Protein AF-A0A449AUN5-F1 (afdb_monomer)

Organism: NCBI:txid171285

pLDDT: mean 89.22, std 14.27, range [41.34, 98.69]

Nearest PDB structures (foldseek):
  7my0-assembly1_A  TM=5.246E-01  e=1.344E+00  Synechocystis sp. PCC 6803 substr. Kazusa
  1wl2-assembly1_A  TM=5.744E-01  e=5.410E+00  Thermotoga maritima MSB8
  1v4k-assembly1_A  TM=5.722E-01  e=6.315E+00  Thermotoga maritima
  1vg4-assembly1_B  TM=5.762E-01  e=7.372E+00  Thermotoga maritima
  4gp2-assembly1_B  TM=3.938E-01  e=4.635E+00  Pyrobaculum calidifontis JCM 11548

Structure (mmCIF, N/CA/C/O backbone):
data_AF-A0A449AUN5-F1
#
_entry.id   AF-A0A449AUN5-F1
#
loop_
_atom_site.group_PDB
_atom_site.id
_atom_site.type_symbol
_atom_site.label_atom_id
_atom_site.label_alt_id
_atom_site.label_comp_id
_atom_site.label_asym_id
_atom_site.label_entity_id
_atom_site.label_seq_id
_atom_site.pdbx_PDB_ins_code
_atom_site.Cartn_x
_atom_site.Cartn_y
_atom_site.Cartn_z
_atom_site.occupancy
_atom_site.B_iso_or_equiv
_atom_site.auth_seq_id
_atom_site.auth_comp_id
_atom_site.auth_asym_id
_atom_site.auth_atom_id
_atom_site.pdbx_PDB_model_num
ATOM 1 N N . MET A 1 1 ? 25.283 20.183 -33.708 1.00 47.62 1 MET A N 1
ATOM 2 C CA . MET A 1 1 ? 24.799 20.853 -32.475 1.00 47.62 1 MET A CA 1
ATOM 3 C C . MET A 1 1 ? 23.374 20.447 -32.032 1.00 47.62 1 MET A C 1
ATOM 5 O O . MET A 1 1 ? 22.803 21.103 -31.178 1.00 47.62 1 MET A O 1
ATOM 9 N N . ILE A 1 2 ? 22.801 19.334 -32.527 1.00 49.34 2 ILE A N 1
ATOM 10 C CA . ILE A 1 2 ? 21.387 18.947 -32.275 1.00 49.34 2 ILE A CA 1
ATOM 11 C C . ILE A 1 2 ? 21.238 17.897 -31.144 1.00 49.34 2 ILE A C 1
ATOM 13 O O . ILE A 1 2 ? 20.154 17.675 -30.610 1.00 49.34 2 ILE A O 1
ATOM 17 N N . ASN A 1 3 ? 22.339 17.268 -30.716 1.00 50.81 3 ASN A N 1
ATOM 18 C CA . ASN A 1 3 ? 22.296 16.127 -29.792 1.00 50.81 3 ASN A CA 1
ATOM 19 C C . ASN A 1 3 ? 22.210 16.507 -28.298 1.00 50.81 3 ASN A C 1
ATOM 21 O O . ASN A 1 3 ? 21.827 15.678 -27.477 1.00 50.81 3 ASN A O 1
ATOM 25 N N . ILE A 1 4 ? 22.545 17.750 -27.934 1.00 46.94 4 ILE A N 1
ATOM 26 C CA . ILE A 1 4 ? 22.542 18.215 -26.535 1.00 46.94 4 ILE A CA 1
ATOM 27 C C . ILE A 1 4 ? 21.122 18.612 -26.097 1.00 46.94 4 ILE A C 1
ATOM 29 O O . ILE A 1 4 ? 20.686 18.212 -25.020 1.00 46.94 4 ILE A O 1
ATOM 33 N N . PHE A 1 5 ? 20.356 19.275 -26.971 1.00 41.44 5 PHE A N 1
ATOM 34 C CA . PHE A 1 5 ? 18.970 19.681 -26.700 1.00 41.44 5 PHE A CA 1
ATOM 35 C C . PHE A 1 5 ? 18.007 18.488 -26.577 1.00 41.44 5 PHE A C 1
ATOM 37 O O . PHE A 1 5 ? 17.251 18.403 -25.615 1.00 41.44 5 PHE A O 1
ATOM 44 N N . LYS A 1 6 ? 18.115 17.473 -27.451 1.00 42.97 6 LYS A N 1
ATOM 45 C CA . LYS A 1 6 ? 17.317 16.235 -27.314 1.00 42.97 6 LYS A CA 1
ATOM 46 C C . LYS A 1 6 ? 17.629 15.455 -26.030 1.00 42.97 6 LYS A C 1
ATOM 48 O O . LYS A 1 6 ? 16.771 14.735 -25.517 1.00 42.97 6 LYS A O 1
ATOM 53 N N . LYS A 1 7 ? 18.861 15.558 -25.518 1.00 41.34 7 LYS A N 1
ATOM 54 C CA . LYS A 1 7 ? 19.296 14.886 -24.285 1.00 41.34 7 LYS A CA 1
ATOM 55 C C . LYS A 1 7 ? 18.833 15.649 -23.037 1.00 41.34 7 LYS A C 1
ATOM 57 O O . LYS A 1 7 ? 18.450 14.997 -22.065 1.00 41.34 7 LYS A O 1
ATOM 62 N N . SER A 1 8 ? 18.800 16.986 -2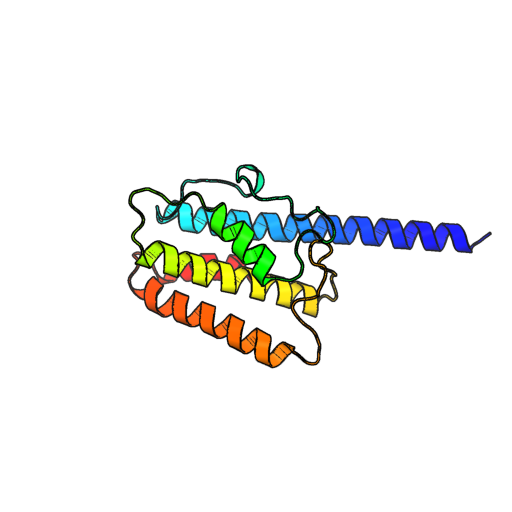3.073 1.00 45.78 8 SER A N 1
ATOM 63 C CA . SER A 1 8 ? 18.272 17.803 -21.971 1.00 45.78 8 SER A CA 1
ATOM 64 C C . SER A 1 8 ? 16.752 17.660 -21.831 1.00 45.78 8 SER A C 1
ATOM 66 O O . SER A 1 8 ? 16.290 17.382 -20.727 1.00 45.78 8 SER A O 1
ATOM 68 N N . GLU A 1 9 ? 15.983 17.687 -22.926 1.00 44.56 9 GLU A N 1
ATOM 69 C CA . GLU A 1 9 ? 14.525 17.463 -22.898 1.00 44.56 9 GLU A CA 1
ATOM 70 C C . GLU A 1 9 ? 14.151 16.064 -22.391 1.00 44.56 9 GLU A C 1
ATOM 72 O O . GLU A 1 9 ? 13.267 15.916 -21.544 1.00 44.56 9 GLU A O 1
ATOM 77 N N . LYS A 1 10 ? 14.854 15.013 -22.845 1.00 47.50 10 LYS A N 1
ATOM 78 C CA . LYS A 1 10 ? 14.631 13.642 -22.349 1.00 47.50 10 LYS A CA 1
ATOM 79 C C . LYS A 1 10 ? 14.917 13.510 -20.854 1.00 47.50 10 LYS A C 1
ATOM 81 O O . LYS A 1 10 ? 14.215 12.763 -20.173 1.00 47.50 10 LYS A O 1
ATOM 86 N N . ASN A 1 11 ? 15.938 14.194 -20.343 1.00 48.22 11 ASN A N 1
ATOM 87 C CA . ASN A 1 11 ? 16.276 14.160 -18.921 1.00 48.22 11 ASN A CA 1
ATOM 88 C C . ASN A 1 11 ? 15.295 14.984 -18.077 1.00 48.22 11 ASN A C 1
ATOM 90 O O . ASN A 1 11 ? 14.894 14.529 -17.005 1.00 48.22 11 ASN A O 1
ATOM 94 N N . HIS A 1 12 ? 14.843 16.134 -18.578 1.00 50.50 12 HIS A N 1
ATOM 95 C CA . HIS A 1 12 ? 13.861 16.978 -17.898 1.00 50.50 12 HIS A CA 1
ATOM 96 C C . HIS A 1 12 ? 12.486 16.294 -17.811 1.00 50.50 12 HIS A C 1
ATOM 98 O O . HIS A 1 12 ? 11.874 16.256 -16.744 1.00 50.50 12 HIS A O 1
ATOM 104 N N . ASN A 1 13 ? 12.042 15.645 -18.892 1.00 58.28 13 ASN A N 1
ATOM 105 C CA . ASN A 1 13 ? 10.789 14.884 -18.902 1.00 58.28 13 ASN A CA 1
ATOM 106 C C . ASN A 1 13 ? 10.836 13.645 -17.994 1.00 58.28 13 ASN A C 1
ATOM 108 O O . ASN A 1 13 ? 9.844 13.322 -17.343 1.00 58.28 13 ASN A O 1
ATOM 112 N N . LYS A 1 14 ? 11.991 12.971 -17.888 1.00 58.19 14 LYS A N 1
ATOM 113 C CA . LYS A 1 14 ? 12.182 11.862 -16.934 1.00 58.19 14 LYS A CA 1
ATOM 114 C C . LYS A 1 14 ? 12.135 12.329 -15.476 1.00 58.19 14 LYS A C 1
ATOM 116 O O . LYS A 1 14 ? 11.559 11.632 -14.647 1.00 58.19 14 LYS A O 1
ATOM 121 N N . SER A 1 15 ? 12.715 13.494 -15.181 1.00 63.97 15 SER A N 1
ATOM 122 C CA . SER A 1 15 ? 12.677 14.138 -13.859 1.00 63.97 15 SER A CA 1
ATOM 123 C C . SER A 1 15 ? 11.243 14.480 -13.432 1.00 63.97 15 SER A C 1
ATOM 125 O O . SER A 1 15 ? 10.809 14.103 -12.344 1.00 63.97 15 SER A O 1
ATOM 127 N N . LEU A 1 16 ? 10.469 15.098 -14.330 1.00 70.62 16 LEU A N 1
ATOM 128 C CA . LEU A 1 16 ? 9.065 15.438 -14.090 1.00 70.62 16 LEU A CA 1
ATOM 129 C C . LEU A 1 16 ? 8.194 14.198 -13.884 1.00 70.62 16 LEU A C 1
ATOM 131 O O . LEU A 1 16 ? 7.480 14.118 -12.889 1.00 70.62 16 LEU A O 1
ATOM 135 N N . LEU A 1 17 ? 8.265 13.212 -14.786 1.00 69.69 17 LEU A N 1
ATOM 136 C CA . LEU A 1 17 ? 7.464 11.985 -14.687 1.00 69.69 17 LEU A CA 1
ATOM 137 C C . LEU A 1 17 ? 7.724 11.235 -13.371 1.00 69.69 17 LEU A C 1
ATOM 139 O O . LEU A 1 17 ? 6.801 10.688 -12.767 1.00 69.69 17 LEU A O 1
ATOM 143 N N . PHE A 1 18 ? 8.976 11.245 -12.913 1.00 71.81 18 PHE A N 1
ATOM 144 C CA . PHE A 1 18 ? 9.349 10.722 -11.608 1.00 71.81 18 PHE A CA 1
ATOM 145 C C . PHE A 1 18 ? 8.666 11.491 -10.469 1.00 71.81 18 PHE A C 1
ATOM 147 O O . PHE A 1 18 ? 8.024 10.866 -9.625 1.00 71.81 18 PHE A O 1
ATOM 154 N N . LEU A 1 19 ? 8.764 12.824 -10.462 1.00 76.38 19 LEU A N 1
ATOM 155 C CA . LEU A 1 19 ? 8.167 13.659 -9.420 1.00 76.38 19 LEU A CA 1
ATOM 156 C C . LEU A 1 19 ? 6.652 13.419 -9.327 1.00 76.38 19 LEU A C 1
ATOM 158 O O . LEU A 1 19 ? 6.117 13.207 -8.240 1.00 76.38 19 LEU A O 1
ATOM 162 N N . TRP A 1 20 ? 5.982 13.351 -10.481 1.00 81.38 20 TRP A N 1
ATOM 163 C CA . TRP A 1 20 ? 4.556 13.043 -10.584 1.00 81.38 20 TRP A CA 1
ATOM 164 C C . TRP A 1 20 ? 4.204 11.667 -10.019 1.00 81.38 20 TRP A C 1
ATOM 166 O O . TRP A 1 20 ? 3.214 11.541 -9.298 1.00 81.38 20 TRP A O 1
ATOM 176 N N . ASN A 1 21 ? 5.001 10.633 -10.309 1.00 83.44 21 ASN A N 1
ATOM 177 C CA . ASN A 1 21 ? 4.754 9.295 -9.773 1.00 83.44 21 ASN A CA 1
ATOM 178 C C . ASN A 1 21 ? 4.956 9.246 -8.252 1.00 83.44 21 ASN A C 1
ATOM 180 O O . ASN A 1 21 ? 4.151 8.638 -7.552 1.00 83.44 21 ASN A O 1
ATOM 184 N N . THR A 1 22 ? 5.979 9.919 -7.729 1.00 84.62 22 THR A N 1
ATOM 185 C CA . THR A 1 22 ? 6.218 10.008 -6.284 1.00 84.62 22 THR A CA 1
ATOM 186 C C . THR A 1 22 ? 5.065 10.720 -5.580 1.00 84.62 22 THR A C 1
ATOM 188 O O . THR A 1 22 ? 4.511 10.179 -4.627 1.00 84.62 22 THR A O 1
ATOM 191 N N . ILE A 1 23 ? 4.620 11.868 -6.098 1.00 87.75 23 ILE A N 1
ATOM 192 C CA . ILE A 1 23 ? 3.453 12.597 -5.572 1.00 87.75 23 ILE A CA 1
ATOM 193 C C . ILE A 1 23 ? 2.191 11.726 -5.635 1.00 87.75 23 ILE A C 1
ATOM 195 O O . ILE A 1 23 ? 1.411 11.682 -4.681 1.00 87.75 23 ILE A O 1
ATOM 199 N N . PHE A 1 24 ? 1.993 10.996 -6.738 1.00 91.38 24 PHE A N 1
ATOM 200 C CA . PHE A 1 24 ? 0.881 10.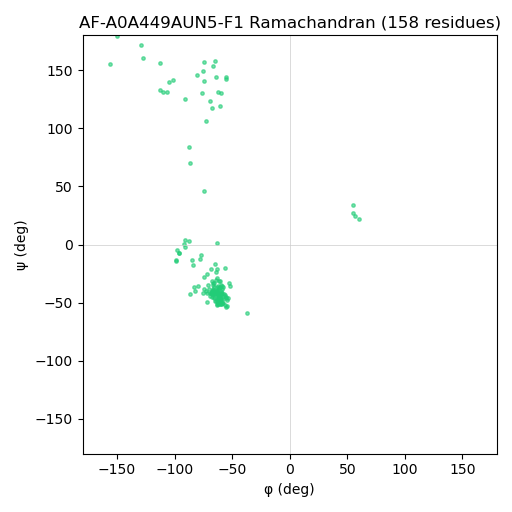059 -6.882 1.00 91.38 24 PHE A CA 1
ATOM 201 C C . PHE A 1 24 ? 0.898 9.001 -5.772 1.00 91.38 24 PHE A C 1
ATOM 203 O O . PHE A 1 24 ? -0.115 8.826 -5.096 1.00 91.38 24 PHE A O 1
ATOM 210 N N . TRP A 1 25 ? 2.039 8.345 -5.541 1.00 93.88 25 TRP A N 1
ATOM 211 C CA . TRP A 1 25 ? 2.200 7.346 -4.483 1.00 93.88 25 TRP A CA 1
ATOM 212 C C . TRP A 1 25 ? 1.943 7.932 -3.093 1.00 93.88 25 TRP A C 1
ATOM 214 O O . TRP A 1 25 ? 1.123 7.391 -2.354 1.00 93.88 25 TRP A O 1
ATOM 224 N N . GLN A 1 26 ? 2.559 9.070 -2.767 1.00 93.50 26 GLN A N 1
ATOM 225 C CA . GLN A 1 26 ? 2.370 9.748 -1.479 1.00 93.50 26 GLN A CA 1
ATOM 226 C C . GLN A 1 26 ? 0.893 10.070 -1.219 1.00 93.50 26 GLN A C 1
ATOM 228 O O . GLN A 1 26 ? 0.381 9.809 -0.132 1.00 93.50 26 GLN A O 1
ATOM 233 N N . LYS A 1 27 ? 0.170 10.571 -2.231 1.00 95.00 27 LYS A N 1
ATOM 234 C CA . LYS A 1 27 ? -1.267 10.854 -2.117 1.00 95.00 27 LYS A CA 1
ATOM 235 C C . LYS A 1 27 ? -2.078 9.591 -1.819 1.00 95.00 27 LYS A C 1
ATOM 237 O O . LYS A 1 27 ? -2.996 9.644 -0.998 1.00 95.00 27 LYS A O 1
ATOM 242 N N . LYS A 1 28 ? -1.770 8.468 -2.480 1.00 96.75 28 LYS A N 1
ATOM 243 C CA . LYS A 1 28 ? -2.460 7.192 -2.229 1.00 96.75 28 LYS A CA 1
ATOM 244 C C . LYS A 1 28 ? -2.171 6.673 -0.820 1.00 96.75 28 LYS A C 1
ATOM 246 O O . LYS A 1 28 ? -3.121 6.347 -0.118 1.00 96.75 28 LYS A O 1
ATOM 251 N N . ILE A 1 29 ? -0.909 6.695 -0.390 1.00 97.19 29 ILE A N 1
ATOM 252 C CA . ILE A 1 29 ? -0.499 6.272 0.958 1.00 97.19 29 ILE A CA 1
ATOM 253 C C . ILE A 1 29 ? -1.205 7.116 2.025 1.00 97.19 29 ILE A C 1
ATOM 255 O O . ILE A 1 29 ? -1.879 6.557 2.881 1.00 97.19 29 ILE A O 1
ATOM 259 N N . ASN A 1 30 ? -1.162 8.448 1.922 1.00 97.50 30 ASN A N 1
ATOM 260 C CA . ASN A 1 30 ? -1.840 9.341 2.872 1.00 97.50 30 ASN A CA 1
ATOM 261 C C . ASN A 1 30 ? -3.353 9.103 2.941 1.00 97.50 30 ASN A C 1
ATOM 263 O O . ASN A 1 30 ? -3.941 9.163 4.015 1.00 97.50 30 ASN A O 1
ATOM 267 N N . SER A 1 31 ? -3.993 8.822 1.802 1.00 97.94 31 SER A N 1
ATOM 268 C CA . SER A 1 31 ? -5.430 8.527 1.785 1.00 97.94 31 SER A CA 1
ATOM 269 C C . SER A 1 31 ? -5.738 7.216 2.513 1.00 97.94 31 SER A C 1
ATOM 271 O O . SER A 1 31 ? -6.717 7.143 3.244 1.00 97.94 31 SER A O 1
ATOM 273 N N . VAL A 1 32 ? -4.895 6.192 2.341 1.00 98.19 32 VAL A N 1
ATOM 274 C CA . VAL A 1 32 ? -5.036 4.911 3.049 1.00 98.19 32 VAL A CA 1
ATOM 275 C C . VAL A 1 32 ? -4.786 5.075 4.548 1.00 98.19 32 VAL A C 1
ATOM 277 O O . VAL A 1 32 ? -5.584 4.582 5.340 1.00 98.19 32 VAL A O 1
ATOM 280 N N . LEU A 1 33 ? -3.732 5.801 4.940 1.00 98.12 33 LEU A N 1
ATOM 281 C CA . LEU A 1 33 ? -3.449 6.111 6.345 1.00 98.12 33 LEU A CA 1
ATOM 282 C C . LEU A 1 33 ? -4.649 6.799 7.004 1.00 98.12 33 LEU A C 1
ATOM 284 O O . LEU A 1 33 ? -5.087 6.374 8.066 1.00 98.12 33 LEU A O 1
ATOM 288 N N . LYS A 1 34 ? -5.259 7.775 6.324 1.00 97.88 34 LYS A N 1
ATOM 289 C CA . LYS A 1 34 ? -6.455 8.458 6.824 1.00 97.88 34 LYS A CA 1
ATOM 290 C C . LYS A 1 34 ? -7.636 7.512 7.062 1.00 97.88 34 LYS A C 1
ATOM 292 O O . LYS A 1 34 ? -8.321 7.641 8.070 1.00 97.88 34 LYS A O 1
ATOM 297 N N . GLU A 1 35 ? -7.887 6.557 6.167 1.00 97.56 35 GLU A N 1
ATOM 298 C CA . GLU A 1 35 ? -8.966 5.581 6.381 1.00 97.56 35 GLU A CA 1
ATOM 299 C C . GLU A 1 35 ? -8.682 4.662 7.580 1.00 97.56 35 GLU A C 1
ATOM 301 O O . GLU A 1 35 ? -9.602 4.360 8.333 1.00 97.56 35 GLU A O 1
ATOM 306 N N . PHE A 1 36 ? -7.426 4.265 7.814 1.00 97.38 36 PHE A N 1
ATOM 307 C CA . PHE A 1 36 ? -7.067 3.479 9.003 1.00 97.38 36 PHE A CA 1
ATOM 308 C C . PHE A 1 36 ? -7.035 4.300 10.297 1.00 97.38 36 PHE A C 1
ATOM 310 O O . PHE A 1 36 ? -7.332 3.754 11.360 1.00 97.38 36 PHE A O 1
ATOM 317 N N . ALA A 1 37 ? -6.751 5.599 10.217 1.00 97.19 37 ALA A N 1
ATOM 318 C CA . ALA A 1 37 ? -6.889 6.519 11.341 1.00 97.19 37 ALA A CA 1
ATOM 319 C C . ALA A 1 37 ? -8.361 6.712 11.738 1.00 97.19 37 ALA A C 1
ATOM 321 O O . ALA A 1 37 ? -8.688 6.661 12.917 1.00 97.19 37 ALA A O 1
ATOM 322 N N . ASN A 1 38 ? -9.275 6.818 10.764 1.00 95.88 38 ASN A N 1
ATOM 323 C CA . ASN A 1 38 ? -10.723 6.864 11.023 1.00 95.88 38 ASN A CA 1
ATOM 324 C C . ASN A 1 38 ? -11.268 5.575 11.671 1.00 95.88 38 ASN A C 1
ATOM 326 O O . ASN A 1 38 ? -12.356 5.589 12.238 1.00 95.88 38 ASN A O 1
ATOM 330 N N . LEU A 1 39 ? -10.547 4.456 11.539 1.00 95.31 39 LEU A N 1
ATOM 331 C CA . LEU A 1 39 ? -10.843 3.186 12.209 1.00 95.31 39 LEU A CA 1
ATOM 332 C C . LEU A 1 39 ? -10.133 3.050 13.565 1.00 95.31 39 LEU A C 1
ATOM 334 O O . LEU A 1 39 ? -10.200 1.979 14.164 1.00 95.31 39 LEU A O 1
ATOM 338 N N . GLU A 1 40 ? -9.425 4.092 14.009 1.00 96.12 40 GLU A N 1
ATOM 339 C CA . GLU A 1 40 ? -8.663 4.146 15.263 1.00 96.12 40 GLU A CA 1
ATOM 340 C C . GLU A 1 40 ? -7.542 3.093 15.370 1.00 96.12 40 GLU A C 1
ATOM 342 O O . GLU A 1 40 ? -7.082 2.765 16.462 1.00 96.12 40 GLU A O 1
ATOM 347 N N . ILE A 1 41 ? -7.063 2.568 14.233 1.00 97.06 41 ILE A N 1
ATOM 348 C CA . ILE A 1 41 ? -5.992 1.553 14.188 1.00 97.06 41 ILE A CA 1
ATOM 349 C C . ILE A 1 41 ? -4.607 2.208 14.280 1.00 97.06 41 ILE A C 1
ATOM 351 O O . ILE A 1 41 ? -3.688 1.672 14.899 1.00 97.06 41 ILE A O 1
ATOM 355 N N . ILE A 1 42 ? -4.454 3.379 13.667 1.00 97.88 42 ILE A N 1
ATOM 356 C CA . ILE A 1 42 ? -3.251 4.212 13.747 1.00 97.88 42 ILE A CA 1
ATOM 357 C C . ILE A 1 42 ? -3.625 5.630 14.164 1.00 97.88 42 ILE A C 1
ATOM 359 O O . ILE A 1 42 ? -4.771 6.051 14.014 1.00 97.88 42 ILE A O 1
ATOM 363 N N . LYS A 1 43 ? -2.647 6.382 14.663 1.00 97.56 43 LYS A N 1
ATOM 364 C CA . LYS A 1 43 ? -2.784 7.824 14.884 1.00 97.56 43 LYS A CA 1
ATOM 365 C C . LYS A 1 43 ? -2.979 8.530 13.538 1.00 97.56 43 LYS A C 1
ATOM 367 O O . LYS A 1 43 ? -2.382 8.119 12.540 1.00 97.56 43 LYS A O 1
ATOM 372 N N . ASP A 1 44 ? -3.795 9.585 13.514 1.00 96.50 44 ASP A N 1
ATOM 373 C CA . ASP A 1 44 ? -3.928 10.423 12.318 1.00 96.50 44 ASP A CA 1
ATOM 374 C C . ASP A 1 44 ? -2.567 11.035 11.983 1.00 96.50 44 ASP A C 1
ATOM 376 O O . ASP A 1 44 ? -1.942 11.704 12.807 1.00 96.50 44 ASP A O 1
ATOM 380 N N . THR A 1 45 ? -2.072 10.706 10.797 1.00 94.19 45 THR A N 1
ATOM 381 C CA . THR A 1 45 ? -0.706 10.990 10.379 1.00 94.19 45 THR A CA 1
ATOM 382 C C . THR A 1 45 ? -0.621 11.030 8.863 1.00 94.19 45 THR A C 1
ATOM 384 O O . THR A 1 45 ? -1.397 10.391 8.139 1.00 94.19 45 THR A O 1
ATOM 387 N N . LYS A 1 46 ? 0.377 11.747 8.365 1.00 92.94 46 LYS A N 1
ATOM 388 C CA . LYS A 1 46 ? 0.778 11.719 6.962 1.00 92.94 46 LYS A CA 1
ATOM 389 C C . LYS A 1 46 ? 2.149 11.085 6.816 1.00 92.94 46 LYS A C 1
ATOM 391 O O . LYS A 1 46 ? 2.994 11.140 7.695 1.00 92.94 46 LYS A O 1
ATOM 396 N N . LEU A 1 47 ? 2.416 10.567 5.626 1.00 91.94 47 LEU A N 1
ATOM 397 C CA . LEU A 1 47 ? 3.684 9.945 5.261 1.00 91.94 47 LEU A CA 1
ATOM 398 C C . LEU A 1 47 ? 4.914 10.815 5.562 1.00 91.94 47 LEU A C 1
ATOM 400 O O . LEU A 1 47 ? 5.956 10.280 5.905 1.00 91.94 47 LEU A O 1
ATOM 404 N N . ASN A 1 48 ? 4.812 12.138 5.409 1.00 89.19 48 ASN A N 1
ATOM 405 C CA . ASN A 1 48 ? 5.913 13.069 5.677 1.00 89.19 48 ASN A CA 1
ATOM 406 C C . ASN A 1 48 ? 6.143 13.345 7.172 1.00 89.19 48 ASN A C 1
ATOM 408 O O . ASN A 1 48 ? 7.108 14.026 7.502 1.00 89.19 48 ASN A O 1
ATOM 412 N N . GLU A 1 49 ? 5.241 12.884 8.033 1.00 89.62 49 GLU A N 1
ATOM 413 C CA . GLU A 1 49 ? 5.329 12.977 9.493 1.00 89.62 49 GLU A CA 1
ATOM 414 C C . GLU A 1 49 ? 5.841 11.662 10.104 1.00 89.62 49 GLU A C 1
ATOM 416 O O . GLU A 1 49 ? 6.238 11.641 11.265 1.00 89.62 49 GLU A O 1
ATOM 421 N N . LEU A 1 50 ? 5.852 10.573 9.326 1.00 89.50 50 LEU A N 1
ATOM 422 C CA . LEU A 1 50 ? 6.454 9.305 9.723 1.00 89.50 50 LEU A CA 1
ATOM 423 C C . LEU A 1 50 ? 7.977 9.396 9.637 1.00 89.50 50 LEU A C 1
ATOM 425 O O . LEU A 1 50 ? 8.513 10.038 8.731 1.00 89.50 50 LEU A O 1
ATOM 429 N N . ASP A 1 51 ? 8.670 8.645 10.494 1.00 85.38 51 ASP A N 1
ATOM 430 C CA . ASP A 1 51 ? 10.110 8.380 10.362 1.00 85.38 51 ASP A CA 1
ATOM 431 C C . ASP A 1 51 ? 10.390 7.375 9.228 1.00 85.38 51 ASP A C 1
ATOM 433 O O . ASP A 1 51 ? 11.083 6.376 9.380 1.00 85.38 51 ASP A O 1
ATOM 437 N N . PHE A 1 52 ? 9.748 7.593 8.083 1.00 84.25 52 PHE A N 1
ATOM 438 C CA . PHE A 1 52 ? 9.871 6.788 6.884 1.00 84.25 52 PHE A CA 1
ATOM 439 C C . PHE A 1 52 ? 10.678 7.574 5.861 1.00 84.25 52 PHE A C 1
ATOM 441 O O . PHE A 1 52 ? 10.396 8.745 5.580 1.00 84.25 52 PHE A O 1
ATOM 448 N N . SER A 1 53 ? 11.685 6.940 5.262 1.00 79.00 53 SER A N 1
ATOM 449 C CA . SER A 1 53 ? 12.484 7.654 4.270 1.00 79.00 53 SER A CA 1
ATOM 450 C C . SER A 1 53 ? 11.679 7.999 3.034 1.00 79.00 53 SER A C 1
ATOM 452 O O . SER A 1 53 ? 10.687 7.367 2.666 1.00 79.00 53 SER A O 1
ATOM 454 N N . LYS A 1 54 ? 12.116 9.056 2.365 1.00 78.56 54 LYS A N 1
ATOM 455 C CA . LYS A 1 54 ? 11.324 9.637 1.302 1.00 78.56 54 LYS A CA 1
ATOM 456 C C . LYS A 1 54 ? 11.386 8.732 0.077 1.00 78.56 54 LYS A C 1
ATOM 458 O O . LYS A 1 54 ? 12.437 8.262 -0.340 1.00 78.56 54 LYS A O 1
ATOM 463 N N . LEU A 1 55 ? 10.249 8.589 -0.598 1.00 80.44 55 LEU A N 1
ATOM 464 C CA . LEU A 1 55 ? 10.140 7.878 -1.879 1.00 80.44 55 LEU A CA 1
ATOM 465 C C . LEU A 1 55 ? 10.949 8.528 -3.026 1.00 80.44 55 LEU A C 1
ATOM 467 O O . LEU A 1 55 ? 10.879 8.069 -4.163 1.00 80.44 55 LEU A O 1
ATOM 471 N N . ASN A 1 56 ? 11.681 9.616 -2.770 1.00 76.12 56 ASN A N 1
ATOM 472 C CA . ASN A 1 56 ? 12.606 10.218 -3.724 1.00 76.12 56 ASN A CA 1
ATOM 473 C C . ASN A 1 56 ? 14.073 9.814 -3.516 1.00 76.12 56 ASN A C 1
ATOM 475 O O . ASN A 1 56 ? 14.898 10.154 -4.368 1.00 76.12 56 ASN A O 1
ATOM 479 N N . ASP A 1 57 ? 14.382 9.053 -2.464 1.00 76.50 57 ASP A N 1
ATOM 480 C CA . ASP A 1 57 ? 15.713 8.504 -2.233 1.00 76.50 57 ASP A CA 1
ATOM 481 C C . ASP A 1 57 ? 15.976 7.378 -3.236 1.00 76.50 57 ASP A C 1
ATOM 483 O O . ASP A 1 57 ? 15.394 6.291 -3.182 1.00 76.50 57 ASP A O 1
ATOM 487 N N . LYS A 1 58 ? 16.830 7.668 -4.222 1.00 77.69 58 LYS A N 1
ATOM 488 C CA . LYS A 1 58 ? 17.143 6.735 -5.309 1.00 77.69 58 LYS A CA 1
ATOM 489 C C . LYS A 1 58 ? 17.737 5.448 -4.757 1.00 77.69 58 LYS A C 1
ATOM 491 O O . LYS A 1 58 ? 18.727 5.489 -4.035 1.00 77.69 58 LYS A O 1
ATOM 496 N N . SER A 1 59 ? 17.188 4.318 -5.193 1.00 82.75 59 SER A N 1
ATOM 497 C CA . SER A 1 59 ? 17.714 2.985 -4.904 1.00 82.75 59 SER A CA 1
ATOM 498 C C . SER A 1 59 ? 17.887 2.690 -3.408 1.00 82.75 59 SER A C 1
ATOM 500 O O . SER A 1 59 ? 18.751 1.884 -3.057 1.00 82.75 59 SER A O 1
ATOM 502 N N . LYS A 1 60 ? 17.097 3.333 -2.532 1.00 89.12 60 LYS A N 1
ATOM 503 C CA . LYS A 1 60 ? 17.167 3.102 -1.083 1.00 89.12 60 LYS A CA 1
ATOM 504 C C . LYS A 1 60 ? 16.881 1.637 -0.751 1.00 89.12 60 LYS A C 1
ATOM 506 O O . LYS A 1 60 ? 17.622 1.025 0.011 1.00 89.12 60 LYS A O 1
ATOM 511 N N . TRP A 1 61 ? 15.823 1.083 -1.336 1.00 94.44 61 TRP A N 1
ATOM 512 C CA . TRP A 1 61 ? 15.366 -0.275 -1.053 1.00 94.44 61 TRP A CA 1
ATOM 513 C C . TRP A 1 61 ? 15.798 -1.239 -2.163 1.00 94.44 61 TRP A C 1
ATOM 515 O O . TRP A 1 61 ? 15.772 -0.889 -3.349 1.00 94.44 61 TRP A O 1
ATOM 525 N N . GLU A 1 62 ? 16.195 -2.465 -1.806 1.00 94.94 62 GLU A N 1
ATOM 526 C CA . GLU A 1 62 ? 16.606 -3.466 -2.799 1.00 94.94 62 GLU A CA 1
ATOM 527 C C . GLU A 1 62 ? 15.412 -3.904 -3.650 1.00 94.94 62 GLU A C 1
ATOM 529 O O . GLU A 1 62 ? 15.516 -4.033 -4.872 1.00 94.94 62 GLU A O 1
ATOM 534 N N . ASN A 1 63 ? 14.264 -4.099 -3.006 1.00 94.94 63 ASN A N 1
ATOM 535 C CA . ASN A 1 63 ? 13.039 -4.621 -3.598 1.00 94.94 63 ASN A CA 1
ATOM 536 C C . ASN A 1 63 ? 11.796 -4.042 -2.879 1.00 94.94 63 ASN A C 1
ATOM 538 O O . ASN A 1 63 ? 11.916 -3.228 -1.963 1.00 94.94 63 ASN A O 1
ATOM 542 N N . ILE A 1 64 ? 10.590 -4.424 -3.317 1.00 95.56 64 ILE A N 1
ATOM 543 C CA . ILE A 1 64 ? 9.343 -3.910 -2.724 1.00 95.56 64 ILE A CA 1
ATOM 544 C C . ILE A 1 64 ? 9.115 -4.389 -1.288 1.00 95.56 64 ILE A C 1
ATOM 546 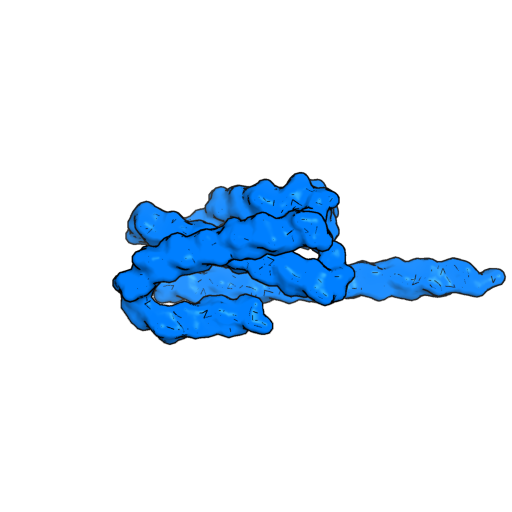O O . ILE A 1 64 ? 8.524 -3.650 -0.510 1.00 95.56 64 ILE A O 1
ATOM 550 N N . ASP A 1 65 ? 9.576 -5.585 -0.928 1.00 95.62 65 ASP A N 1
ATOM 551 C CA . ASP A 1 65 ? 9.386 -6.142 0.411 1.00 95.62 65 ASP A CA 1
ATOM 552 C C . ASP A 1 65 ? 10.240 -5.399 1.445 1.00 95.62 65 ASP A C 1
ATOM 554 O O . ASP A 1 65 ? 9.763 -5.146 2.551 1.00 95.62 65 ASP A O 1
ATOM 558 N N . ASP A 1 66 ? 11.442 -4.952 1.069 1.00 95.50 66 ASP A N 1
ATOM 559 C CA . ASP A 1 66 ? 12.269 -4.066 1.899 1.00 95.50 66 ASP A CA 1
ATOM 560 C C . ASP A 1 66 ? 11.557 -2.735 2.169 1.00 95.50 66 ASP A C 1
ATOM 562 O O . ASP A 1 66 ? 11.511 -2.267 3.305 1.00 95.50 66 ASP A O 1
ATOM 566 N N . LEU A 1 67 ? 10.972 -2.134 1.125 1.00 96.06 67 LEU A N 1
ATOM 567 C CA . LEU A 1 67 ? 10.206 -0.895 1.250 1.00 96.06 67 LEU A CA 1
ATOM 568 C C . LEU A 1 67 ? 8.991 -1.081 2.153 1.00 96.06 67 LEU A C 1
ATOM 570 O O . LEU A 1 67 ? 8.719 -0.240 3.005 1.00 96.06 67 LEU A O 1
ATOM 574 N N . ILE A 1 68 ? 8.250 -2.172 1.955 1.00 96.75 68 ILE A N 1
ATOM 575 C CA . ILE A 1 68 ? 7.075 -2.492 2.763 1.00 96.75 68 ILE A CA 1
ATOM 576 C C . ILE A 1 68 ? 7.480 -2.692 4.225 1.00 96.75 68 ILE A C 1
ATOM 578 O O . ILE A 1 68 ? 6.789 -2.196 5.110 1.00 96.75 68 ILE A O 1
ATOM 582 N N . SER A 1 69 ? 8.579 -3.403 4.479 1.00 95.75 69 SER A N 1
ATOM 583 C CA . SER A 1 69 ? 9.054 -3.689 5.836 1.00 95.75 69 SER A CA 1
ATOM 584 C C . SER A 1 69 ? 9.442 -2.407 6.567 1.00 95.75 69 SER A C 1
ATOM 586 O O . SER A 1 69 ? 8.944 -2.170 7.663 1.00 95.75 69 SER A O 1
ATOM 588 N N . ASP A 1 70 ? 10.232 -1.550 5.918 1.00 94.88 70 ASP A N 1
ATOM 589 C CA . ASP A 1 70 ? 10.607 -0.224 6.425 1.00 94.88 70 ASP A CA 1
ATOM 590 C C . ASP A 1 70 ? 9.371 0.654 6.681 1.00 94.88 70 ASP A C 1
ATOM 592 O O . ASP A 1 70 ? 9.239 1.290 7.719 1.00 94.88 70 ASP A O 1
ATOM 596 N N . PHE A 1 71 ? 8.388 0.634 5.779 1.00 96.69 71 PHE A N 1
ATOM 597 C CA . PHE A 1 71 ? 7.151 1.387 5.982 1.00 96.69 71 PHE A CA 1
ATOM 598 C C . PHE A 1 71 ? 6.333 0.874 7.176 1.00 96.69 71 PHE A C 1
ATOM 600 O O . PHE A 1 71 ? 5.812 1.673 7.952 1.00 96.69 71 PHE A O 1
ATOM 607 N N . ILE A 1 72 ? 6.212 -0.449 7.334 1.00 96.31 72 ILE A N 1
ATOM 608 C CA . ILE A 1 72 ? 5.454 -1.068 8.430 1.00 96.31 72 ILE A CA 1
ATOM 609 C C . ILE A 1 72 ? 6.065 -0.719 9.789 1.00 96.31 72 ILE A C 1
ATOM 611 O O . ILE A 1 72 ? 5.312 -0.467 10.729 1.00 96.31 72 ILE A O 1
ATOM 615 N N . THR A 1 73 ? 7.396 -0.673 9.904 1.00 95.69 73 THR A N 1
ATOM 616 C CA . THR A 1 73 ? 8.069 -0.325 11.168 1.00 95.69 73 THR A CA 1
ATOM 617 C C . THR A 1 73 ? 7.791 1.103 11.622 1.00 95.69 73 THR A C 1
ATOM 619 O O . THR A 1 73 ? 7.844 1.382 12.815 1.00 95.69 73 THR A O 1
ATOM 622 N N . CYS A 1 74 ? 7.437 1.990 10.692 1.00 95.94 74 CYS A N 1
ATOM 623 C CA . CYS A 1 74 ? 7.140 3.391 10.973 1.00 95.94 74 CYS A CA 1
ATOM 624 C C . CYS A 1 74 ? 5.647 3.650 11.241 1.00 95.94 74 CYS A C 1
ATOM 626 O O . CYS A 1 74 ? 5.265 4.800 11.446 1.00 95.94 74 CYS A O 1
ATOM 628 N N . LEU A 1 75 ? 4.779 2.628 11.204 1.00 96.69 75 LEU A N 1
ATOM 629 C CA . LEU A 1 75 ? 3.338 2.813 11.397 1.00 96.69 75 LEU A CA 1
ATOM 630 C C . LEU A 1 75 ? 3.012 3.196 12.853 1.00 96.69 75 LEU A C 1
ATOM 632 O O . LEU A 1 75 ? 3.310 2.425 13.769 1.00 96.69 75 LEU A O 1
ATOM 636 N N . PRO A 1 76 ? 2.331 4.332 13.096 1.00 96.69 76 PRO A N 1
ATOM 637 C CA . PRO A 1 76 ? 2.040 4.798 14.444 1.00 96.69 76 PRO A CA 1
ATOM 638 C C . PRO A 1 76 ? 0.748 4.159 14.956 1.00 96.69 76 PRO A C 1
ATOM 640 O O . PRO A 1 76 ? -0.284 4.823 15.074 1.00 96.69 76 PRO A O 1
ATOM 643 N N . PHE A 1 77 ? 0.790 2.854 15.228 1.00 97.94 77 PHE A N 1
ATOM 644 C CA . PHE A 1 77 ? -0.343 2.140 15.815 1.00 97.94 77 PHE A CA 1
ATOM 645 C C . PHE A 1 77 ? -0.795 2.790 17.127 1.00 97.94 77 PHE A C 1
ATOM 647 O O . PHE A 1 77 ? 0.018 3.284 17.911 1.00 97.94 77 PHE A O 1
ATOM 654 N N . THR A 1 78 ? -2.105 2.803 17.350 1.00 97.31 78 THR A N 1
ATOM 655 C CA . THR A 1 78 ? -2.681 3.217 18.632 1.00 97.31 78 THR A CA 1
ATOM 656 C C . THR A 1 78 ? -2.474 2.122 19.679 1.00 97.31 78 THR A C 1
ATOM 658 O O . THR A 1 78 ? -2.322 0.941 19.349 1.00 97.31 78 THR A O 1
ATOM 661 N N . ASP A 1 79 ? -2.502 2.499 20.957 1.00 95.12 79 ASP A N 1
ATOM 662 C CA . ASP A 1 79 ? -2.387 1.538 22.063 1.00 95.12 79 ASP A CA 1
ATOM 663 C C . ASP A 1 79 ? -3.624 0.627 22.167 1.00 95.12 79 ASP A C 1
ATOM 665 O O . ASP A 1 79 ? -3.553 -0.476 22.704 1.00 95.12 79 ASP A O 1
ATOM 669 N N . THR A 1 80 ? -4.753 1.065 21.602 1.00 93.81 80 THR A N 1
ATOM 670 C CA . THR A 1 80 ? -6.018 0.323 21.541 1.00 93.81 80 THR A CA 1
ATOM 671 C C . THR A 1 80 ? -6.101 -0.640 20.353 1.00 93.81 80 THR A C 1
ATOM 673 O O . THR A 1 80 ? -6.981 -1.503 20.333 1.00 93.81 80 THR A O 1
ATOM 676 N N . ALA A 1 81 ? -5.199 -0.541 19.368 1.00 95.94 81 ALA A N 1
ATOM 677 C CA . ALA A 1 81 ? -5.207 -1.415 18.201 1.00 95.94 81 ALA A CA 1
ATOM 678 C C . ALA A 1 81 ? -4.855 -2.859 18.586 1.00 95.94 81 ALA A C 1
ATOM 680 O O . ALA A 1 81 ? -3.735 -3.167 19.013 1.00 95.94 81 ALA A O 1
ATOM 681 N N . SER A 1 82 ? -5.803 -3.769 18.363 1.00 96.56 82 SER A N 1
ATOM 682 C CA . SER A 1 82 ? -5.592 -5.198 18.587 1.00 96.56 82 SER A CA 1
ATOM 683 C C . SER A 1 82 ? -4.526 -5.767 17.642 1.00 96.56 82 SER A C 1
ATOM 685 O O . SER A 1 82 ? -4.277 -5.241 16.555 1.00 96.56 82 SER A O 1
ATOM 687 N N . GLN A 1 83 ? -3.919 -6.899 18.009 1.00 96.69 83 GLN A N 1
ATOM 688 C CA . GLN A 1 83 ? -2.971 -7.578 17.118 1.00 96.69 83 GLN A CA 1
ATOM 689 C C . GLN A 1 83 ? -3.623 -7.984 15.786 1.00 96.69 83 GLN A C 1
ATOM 691 O O . GLN A 1 83 ? -2.985 -7.915 14.736 1.00 96.69 83 GLN A O 1
ATOM 696 N N . GLN A 1 84 ? -4.904 -8.360 15.818 1.00 96.44 84 GLN A N 1
ATOM 697 C CA . GLN A 1 84 ? -5.668 -8.681 14.616 1.00 96.44 84 GLN A CA 1
ATOM 698 C C . GLN A 1 84 ? -5.801 -7.461 13.695 1.00 96.44 84 GLN A C 1
ATOM 700 O O . GLN A 1 84 ? -5.622 -7.594 12.486 1.00 96.44 84 GLN A O 1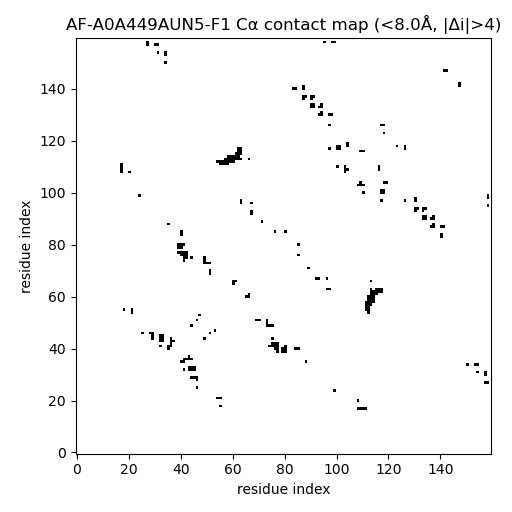
ATOM 705 N N . ASP A 1 85 ? -6.022 -6.270 14.253 1.00 97.25 85 ASP A N 1
ATOM 706 C CA . ASP A 1 85 ? -6.122 -5.025 13.482 1.00 97.25 85 ASP A CA 1
ATOM 707 C C . ASP A 1 85 ? -4.804 -4.621 12.846 1.00 97.25 85 ASP A C 1
ATOM 709 O O . ASP A 1 85 ? -4.770 -4.235 11.675 1.00 97.25 85 ASP A O 1
ATOM 713 N N . LYS A 1 86 ? -3.712 -4.773 13.598 1.00 98.12 86 LYS A N 1
ATOM 714 C CA . LYS A 1 86 ? -2.356 -4.542 13.095 1.00 98.12 86 LYS A CA 1
ATOM 715 C C . LYS A 1 86 ? -2.065 -5.463 11.915 1.00 98.12 86 LYS A C 1
ATOM 717 O O . LYS A 1 86 ? -1.696 -4.986 10.843 1.00 98.12 86 LYS A O 1
ATOM 722 N N . THR A 1 87 ? -2.301 -6.768 12.068 1.00 98.06 87 THR A N 1
ATOM 723 C CA . THR A 1 87 ? -2.089 -7.755 10.997 1.00 98.06 87 THR A CA 1
ATOM 724 C C . THR A 1 87 ? -2.980 -7.482 9.783 1.00 98.06 87 THR A C 1
ATOM 726 O O . THR A 1 87 ? -2.502 -7.501 8.648 1.00 98.06 87 THR A O 1
ATOM 729 N N . MET A 1 88 ? -4.256 -7.168 10.001 1.00 98.19 88 MET A N 1
ATOM 730 C CA . MET A 1 88 ? -5.203 -6.816 8.944 1.00 98.19 88 MET A CA 1
ATOM 731 C C . MET A 1 88 ? -4.736 -5.592 8.147 1.00 98.19 88 MET A C 1
ATOM 733 O O . MET A 1 88 ? -4.674 -5.643 6.916 1.00 98.19 88 MET A O 1
ATOM 737 N N . MET A 1 89 ? -4.374 -4.502 8.828 1.00 98.25 89 MET A N 1
ATOM 738 C CA . MET A 1 89 ? -3.855 -3.301 8.178 1.00 98.25 89 MET A CA 1
ATOM 739 C C . MET A 1 89 ? -2.559 -3.604 7.419 1.00 98.25 89 MET A C 1
ATOM 741 O O . MET A 1 89 ? -2.429 -3.207 6.264 1.00 98.25 89 MET A O 1
ATOM 745 N N . ILE A 1 90 ? -1.625 -4.348 8.019 1.00 98.50 90 ILE A N 1
ATOM 746 C CA . ILE A 1 90 ? -0.370 -4.757 7.372 1.00 98.50 90 ILE A CA 1
ATOM 747 C C . ILE A 1 90 ? -0.638 -5.525 6.071 1.00 98.50 90 ILE A C 1
ATOM 749 O O . ILE A 1 90 ? 0.010 -5.257 5.057 1.00 98.50 90 ILE A O 1
ATOM 753 N N . ASN A 1 91 ? -1.612 -6.437 6.059 1.00 98.69 91 ASN A N 1
ATOM 754 C CA . ASN A 1 91 ? -2.008 -7.157 4.847 1.00 98.69 91 ASN A CA 1
ATOM 755 C C . ASN A 1 91 ? -2.559 -6.206 3.774 1.00 98.69 91 ASN A C 1
ATOM 757 O O . ASN A 1 91 ? -2.173 -6.303 2.606 1.00 98.69 91 ASN A O 1
ATOM 761 N N . PHE A 1 92 ? -3.369 -5.214 4.156 1.00 98.56 92 PHE A N 1
ATOM 762 C CA . PHE A 1 92 ? -3.813 -4.193 3.207 1.00 98.56 92 PHE A CA 1
ATOM 763 C C . PHE A 1 92 ? -2.657 -3.335 2.678 1.00 98.56 92 PHE A C 1
ATOM 765 O O . PHE A 1 92 ? -2.604 -3.048 1.485 1.00 98.56 92 PHE A O 1
ATOM 772 N N . ILE A 1 93 ? -1.713 -2.940 3.534 1.00 98.44 93 ILE A N 1
ATOM 773 C CA . ILE A 1 93 ? -0.532 -2.162 3.144 1.00 98.44 93 ILE A CA 1
ATOM 774 C C . ILE A 1 93 ? 0.330 -2.942 2.145 1.00 98.44 93 ILE A C 1
ATOM 776 O O . ILE A 1 93 ? 0.709 -2.396 1.106 1.00 98.44 93 ILE A O 1
ATOM 780 N N . LYS A 1 94 ? 0.570 -4.236 2.391 1.00 98.56 94 LYS A N 1
ATOM 781 C CA . LYS A 1 94 ? 1.241 -5.130 1.434 1.00 98.56 94 LYS A CA 1
ATOM 782 C C . LYS A 1 94 ? 0.503 -5.148 0.096 1.00 98.56 94 LYS A C 1
ATOM 784 O O . LYS A 1 94 ? 1.100 -4.872 -0.945 1.00 98.56 94 LYS A O 1
ATOM 789 N N . PHE A 1 95 ? -0.807 -5.402 0.116 1.00 98.56 95 PHE A N 1
ATOM 790 C CA . PHE A 1 95 ? -1.643 -5.367 -1.086 1.00 98.56 95 PHE A CA 1
ATOM 791 C C . PHE A 1 95 ? -1.540 -4.026 -1.832 1.00 98.56 95 PHE A C 1
ATOM 793 O O . PHE A 1 95 ? -1.322 -4.018 -3.046 1.00 98.56 95 PHE A O 1
ATOM 800 N N . MET A 1 96 ? -1.650 -2.901 -1.118 1.00 98.25 96 MET A N 1
ATOM 801 C CA . MET A 1 96 ? -1.550 -1.549 -1.663 1.00 98.25 96 MET A CA 1
ATOM 802 C C . MET A 1 96 ? -0.240 -1.362 -2.420 1.00 98.25 96 MET A C 1
ATOM 804 O O . MET A 1 96 ? -0.266 -0.960 -3.583 1.00 98.25 96 MET A O 1
ATOM 808 N N . PHE A 1 97 ? 0.896 -1.657 -1.789 1.00 97.75 97 PHE A N 1
ATOM 809 C CA . PHE A 1 97 ? 2.201 -1.455 -2.407 1.00 97.75 97 PHE A CA 1
ATOM 810 C C . PHE A 1 97 ? 2.371 -2.309 -3.662 1.00 97.75 97 PHE A C 1
ATOM 812 O O . PHE A 1 97 ? 2.705 -1.779 -4.723 1.00 97.75 97 PHE A O 1
ATOM 819 N N . TYR A 1 98 ? 2.006 -3.590 -3.604 1.00 97.75 98 TYR A N 1
ATOM 820 C CA . TYR A 1 98 ? 2.017 -4.453 -4.785 1.00 97.75 98 TYR A CA 1
ATOM 821 C C . TYR A 1 98 ? 1.060 -3.979 -5.890 1.00 97.75 98 TYR A C 1
ATOM 823 O O . TYR A 1 98 ? 1.370 -4.122 -7.077 1.00 97.75 98 TYR A O 1
ATOM 831 N N . GLN A 1 99 ? -0.098 -3.415 -5.541 1.00 97.38 99 GLN A N 1
ATOM 832 C CA . GLN A 1 99 ? -1.062 -2.883 -6.504 1.00 97.38 99 GLN A CA 1
ATOM 833 C C . GLN A 1 99 ? -0.565 -1.588 -7.162 1.00 97.38 99 GLN A C 1
ATOM 835 O O . GLN A 1 99 ? -0.696 -1.429 -8.379 1.00 97.38 99 GLN A O 1
ATOM 840 N N . LEU A 1 100 ? 0.038 -0.677 -6.396 1.00 96.19 100 LEU A N 1
ATOM 841 C CA . LEU A 1 100 ? 0.648 0.541 -6.929 1.00 96.19 100 LEU A CA 1
ATOM 842 C C . LEU A 1 100 ? 1.848 0.209 -7.825 1.00 96.19 100 LEU A C 1
ATOM 844 O O . LEU A 1 100 ? 1.954 0.756 -8.923 1.00 96.19 100 LEU A O 1
ATOM 848 N N . SER A 1 101 ? 2.690 -0.753 -7.431 1.00 95.62 101 SER A N 1
ATOM 849 C CA . SER A 1 101 ? 3.789 -1.247 -8.268 1.00 95.62 101 SER A CA 1
ATOM 850 C C . SER A 1 101 ? 3.295 -1.862 -9.573 1.00 95.62 101 SER A C 1
ATOM 852 O O . SER A 1 101 ? 3.863 -1.581 -10.628 1.00 95.62 101 SER A O 1
ATOM 854 N N . TYR A 1 102 ? 2.208 -2.640 -9.535 1.00 95.69 102 TYR A N 1
ATOM 855 C CA . TYR A 1 102 ? 1.592 -3.182 -10.747 1.00 95.69 102 TYR A CA 1
ATOM 856 C C . TYR A 1 102 ? 1.124 -2.065 -11.687 1.00 95.69 102 TYR A C 1
ATOM 858 O O . TYR A 1 102 ? 1.385 -2.103 -12.889 1.00 95.69 102 TYR A O 1
ATOM 866 N N . LYS A 1 103 ? 0.482 -1.024 -11.146 1.00 93.81 103 LYS A N 1
ATOM 867 C CA . LYS A 1 103 ? 0.066 0.143 -11.933 1.00 93.81 103 LYS A CA 1
ATOM 868 C C . LYS A 1 103 ? 1.255 0.851 -12.578 1.00 93.81 103 LYS A C 1
ATOM 870 O O . LYS A 1 103 ? 1.201 1.139 -13.773 1.00 93.81 103 LYS A O 1
ATOM 875 N N . SER A 1 104 ? 2.333 1.086 -11.834 1.00 92.81 104 SER A N 1
ATOM 876 C CA . SER A 1 104 ? 3.556 1.673 -12.392 1.00 92.81 104 SER A CA 1
ATOM 877 C C . SER A 1 104 ? 4.157 0.791 -13.494 1.00 92.81 104 SER A C 1
ATOM 879 O O . SER A 1 104 ? 4.489 1.313 -14.556 1.00 92.81 104 SER A O 1
ATOM 881 N N . PHE A 1 105 ? 4.177 -0.536 -13.316 1.00 93.25 105 PHE A N 1
ATOM 882 C CA . PHE A 1 105 ? 4.602 -1.490 -14.348 1.00 93.25 105 PHE A CA 1
ATOM 883 C C . PHE A 1 105 ? 3.757 -1.390 -15.627 1.00 93.25 105 PHE A C 1
ATOM 885 O O . PHE A 1 105 ? 4.309 -1.215 -16.712 1.00 93.25 105 PHE A O 1
ATOM 892 N N . THR A 1 106 ? 2.422 -1.410 -15.518 1.00 92.31 106 THR A N 1
ATOM 893 C CA . THR A 1 106 ? 1.529 -1.292 -16.694 1.00 92.31 106 THR A CA 1
ATOM 894 C C . THR A 1 106 ? 1.713 0.027 -17.449 1.00 92.31 106 THR A C 1
ATOM 896 O O . THR A 1 106 ? 1.602 0.060 -18.673 1.00 92.31 106 THR A O 1
ATOM 899 N N . LYS A 1 107 ? 2.062 1.104 -16.735 1.00 90.56 107 LYS A N 1
ATOM 900 C CA . LYS A 1 107 ? 2.358 2.426 -17.305 1.00 90.56 107 LYS A CA 1
ATOM 901 C C . LYS A 1 107 ? 3.821 2.601 -17.729 1.00 90.56 107 LYS A C 1
ATOM 903 O O . LYS A 1 107 ? 4.186 3.689 -18.165 1.00 90.56 107 LYS A O 1
ATOM 908 N N . LYS A 1 108 ? 4.659 1.563 -17.602 1.00 90.06 108 LYS A N 1
ATOM 909 C CA . LYS A 1 108 ? 6.107 1.596 -17.885 1.00 90.06 108 LYS A CA 1
ATOM 910 C C . LYS A 1 108 ? 6.848 2.703 -17.115 1.00 90.06 108 LYS A C 1
ATOM 912 O O . LYS A 1 108 ? 7.807 3.289 -17.616 1.00 90.06 108 LYS A O 1
ATOM 917 N N . VAL A 1 109 ? 6.398 2.999 -15.896 1.00 88.81 109 VAL A N 1
ATOM 918 C CA . VAL A 1 109 ? 7.018 3.983 -15.002 1.00 88.81 109 VAL A CA 1
ATOM 919 C C . VAL A 1 109 ? 8.041 3.281 -14.117 1.00 88.81 109 VAL A C 1
ATOM 921 O O . VAL A 1 109 ? 7.707 2.328 -13.416 1.00 88.81 109 VAL A O 1
ATOM 924 N N . ASN A 1 110 ? 9.281 3.774 -14.128 1.00 86.38 110 ASN A N 1
ATOM 925 C CA . ASN A 1 110 ? 10.338 3.247 -13.273 1.00 86.38 110 ASN A CA 1
ATOM 926 C C . ASN A 1 110 ? 10.167 3.720 -11.819 1.00 86.38 110 ASN A C 1
ATOM 9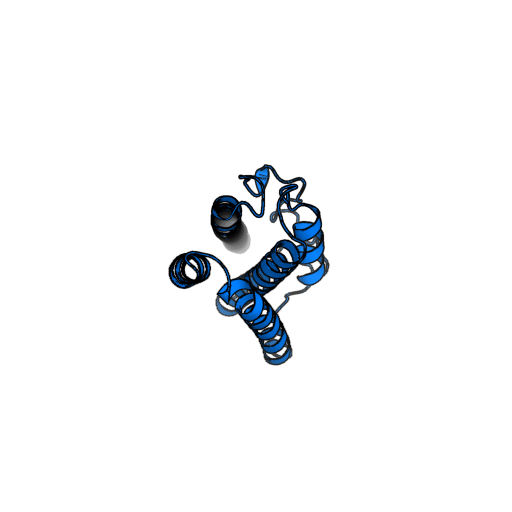28 O O . ASN A 1 110 ? 10.037 4.920 -11.565 1.00 86.38 110 ASN A O 1
ATOM 932 N N . LEU A 1 111 ? 10.219 2.787 -10.869 1.00 89.94 111 LEU A N 1
ATOM 933 C CA . LEU A 1 111 ? 10.193 3.073 -9.435 1.00 89.94 111 LEU A CA 1
ATOM 934 C C . LEU A 1 111 ? 11.621 3.325 -8.949 1.00 89.94 111 LEU A C 1
ATOM 936 O O . LEU A 1 111 ? 12.282 2.415 -8.469 1.00 89.94 111 LEU A O 1
ATOM 940 N N . ILE A 1 112 ? 12.115 4.557 -9.093 1.00 86.94 112 ILE A N 1
ATOM 941 C CA . ILE A 1 112 ? 13.545 4.852 -8.882 1.00 86.94 112 ILE A CA 1
ATOM 942 C C . ILE A 1 112 ? 14.033 4.650 -7.444 1.00 86.94 112 ILE A C 1
ATOM 944 O O . ILE A 1 112 ? 15.236 4.637 -7.211 1.00 86.94 112 ILE A O 1
ATOM 948 N N . PHE A 1 113 ? 13.114 4.567 -6.487 1.00 89.00 113 PHE A N 1
ATOM 949 C CA . PHE A 1 113 ? 13.419 4.298 -5.089 1.00 89.00 113 PHE A CA 1
ATOM 950 C C . PHE A 1 113 ? 13.714 2.812 -4.823 1.00 89.00 113 PHE A C 1
ATOM 952 O O . PHE A 1 113 ? 14.256 2.476 -3.774 1.00 89.00 113 PHE A O 1
ATOM 959 N N . LEU A 1 114 ? 13.411 1.931 -5.785 1.00 93.06 114 LEU A N 1
ATOM 960 C CA . LEU A 1 114 ? 13.751 0.512 -5.754 1.00 93.06 114 LEU A CA 1
ATOM 961 C C . LEU A 1 114 ? 14.918 0.224 -6.698 1.00 93.06 114 LEU A C 1
ATOM 963 O O . LEU A 1 114 ? 14.944 0.710 -7.831 1.00 93.06 114 LEU A O 1
ATOM 967 N N . LYS A 1 115 ? 15.848 -0.633 -6.272 1.00 92.94 115 LYS A N 1
ATOM 968 C CA . LYS A 1 115 ? 16.893 -1.164 -7.163 1.00 92.94 115 LYS A CA 1
ATOM 969 C C . LYS A 1 115 ? 16.332 -2.179 -8.156 1.00 92.94 115 LYS A C 1
ATOM 971 O O . LYS A 1 115 ? 16.715 -2.168 -9.325 1.00 92.94 115 LYS A O 1
ATOM 976 N N . LYS A 1 116 ? 15.416 -3.045 -7.708 1.00 92.81 116 LYS A N 1
ATOM 977 C CA . LYS A 1 116 ? 14.759 -4.064 -8.538 1.00 92.81 116 LYS A CA 1
ATOM 978 C C . LYS A 1 116 ? 13.290 -3.728 -8.756 1.00 92.81 116 LYS A C 1
ATOM 980 O O . LYS A 1 116 ? 12.550 -3.455 -7.812 1.00 92.81 116 LYS A O 1
ATOM 985 N N . SER A 1 117 ? 12.853 -3.796 -10.016 1.00 92.44 117 SER A N 1
ATOM 986 C CA . SER A 1 117 ? 11.430 -3.682 -10.341 1.00 92.44 117 SER A CA 1
ATOM 987 C C . SER A 1 117 ? 10.663 -4.837 -9.688 1.00 92.44 117 SER A C 1
ATOM 989 O O . SER A 1 117 ? 11.058 -5.989 -9.875 1.00 92.44 117 SER A O 1
ATOM 991 N N . PRO A 1 118 ? 9.547 -4.577 -8.986 1.00 93.62 118 PRO A N 1
ATOM 992 C CA . PRO A 1 118 ? 8.765 -5.643 -8.360 1.00 93.62 118 PRO A CA 1
ATOM 993 C C . PRO A 1 118 ? 8.121 -6.560 -9.402 1.00 93.62 118 PRO A C 1
ATOM 995 O O . PRO A 1 118 ? 7.986 -7.759 -9.185 1.00 93.62 118 PRO A O 1
ATOM 998 N N . TYR A 1 119 ? 7.747 -5.988 -10.550 1.00 94.25 119 TYR A N 1
ATOM 999 C CA . TYR A 1 119 ? 7.135 -6.700 -11.665 1.00 94.25 119 TYR A CA 1
ATOM 1000 C C . TYR A 1 119 ? 8.074 -6.736 -12.869 1.00 94.25 119 TYR A C 1
ATOM 1002 O O . TYR A 1 119 ? 8.595 -5.705 -13.308 1.00 94.25 119 TYR A O 1
ATOM 1010 N N . THR A 1 120 ? 8.207 -7.926 -13.434 1.00 92.88 120 THR A N 1
ATOM 1011 C CA . THR A 1 120 ? 8.815 -8.225 -14.727 1.00 92.88 120 THR A CA 1
ATOM 1012 C C . THR A 1 120 ? 7.845 -9.084 -15.542 1.00 92.88 120 THR A C 1
ATOM 1014 O O . THR A 1 120 ? 6.800 -9.516 -15.042 1.00 92.88 120 THR A O 1
ATOM 1017 N N . ILE A 1 121 ? 8.145 -9.323 -16.820 1.00 91.06 121 ILE A N 1
ATOM 1018 C CA . ILE A 1 121 ? 7.286 -10.163 -17.671 1.00 91.06 121 ILE A CA 1
ATOM 1019 C C . ILE A 1 121 ? 7.249 -11.599 -17.128 1.00 91.06 121 ILE A C 1
ATOM 1021 O O . ILE A 1 121 ? 6.192 -12.233 -17.136 1.00 91.06 121 ILE A O 1
ATOM 1025 N N . GLU A 1 122 ? 8.380 -12.059 -16.601 1.00 94.81 122 GLU A N 1
ATOM 1026 C CA . GLU A 1 1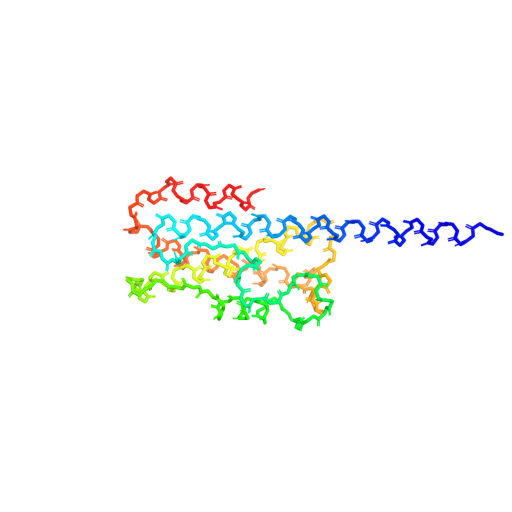22 ? 8.634 -13.414 -16.122 1.00 94.81 122 GLU A CA 1
ATOM 1027 C C . GLU A 1 122 ? 7.951 -13.670 -14.773 1.00 94.81 122 GLU A C 1
ATOM 1029 O O . GLU A 1 122 ? 7.349 -14.722 -14.570 1.00 94.81 122 GLU A O 1
ATOM 1034 N N . ASN A 1 123 ? 7.985 -12.699 -13.851 1.00 94.69 123 ASN A N 1
ATOM 1035 C CA . ASN A 1 123 ? 7.506 -12.907 -12.481 1.00 94.69 123 ASN A CA 1
ATOM 1036 C C . ASN A 1 123 ? 6.055 -12.440 -12.233 1.00 94.69 123 ASN A C 1
ATOM 1038 O O . ASN A 1 123 ? 5.500 -12.718 -11.167 1.00 94.69 123 ASN A O 1
ATOM 1042 N N . LYS A 1 124 ? 5.405 -11.764 -13.197 1.00 94.06 124 LYS A N 1
ATOM 1043 C CA . LYS A 1 124 ? 4.098 -11.099 -12.995 1.00 94.06 124 LYS A CA 1
ATOM 1044 C C . LYS A 1 124 ? 3.012 -12.004 -12.412 1.00 94.06 124 LYS A C 1
ATOM 1046 O O . LYS A 1 124 ? 2.132 -11.519 -11.703 1.00 94.06 124 LYS A O 1
ATOM 1051 N N . ILE A 1 125 ? 3.021 -13.296 -12.748 1.00 94.69 125 ILE A N 1
ATOM 1052 C CA . ILE A 1 125 ? 2.011 -14.257 -12.284 1.00 94.69 125 ILE A CA 1
ATOM 1053 C C . ILE A 1 125 ? 2.230 -14.551 -10.799 1.00 94.69 125 ILE A C 1
ATOM 1055 O O . ILE A 1 125 ? 1.292 -14.421 -10.013 1.00 94.69 125 ILE A O 1
ATOM 1059 N N . ALA A 1 126 ? 3.466 -14.873 -10.413 1.00 95.94 126 ALA A N 1
ATOM 1060 C CA . ALA A 1 126 ? 3.834 -15.137 -9.026 1.00 95.94 126 ALA A CA 1
ATOM 1061 C C . ALA A 1 126 ? 3.572 -13.912 -8.138 1.00 95.94 126 ALA A C 1
ATOM 1063 O O . ALA A 1 126 ? 2.898 -14.022 -7.117 1.00 95.94 126 ALA A O 1
ATOM 1064 N N . VAL A 1 127 ? 3.987 -12.723 -8.583 1.00 95.69 127 VAL A N 1
ATOM 1065 C CA . VAL A 1 127 ? 3.774 -11.479 -7.830 1.00 95.69 127 VAL A CA 1
ATOM 1066 C C . VAL A 1 127 ? 2.281 -11.158 -7.684 1.00 95.69 127 VAL A C 1
ATOM 1068 O O . VAL A 1 127 ? 1.824 -10.778 -6.607 1.00 95.69 127 VAL A O 1
ATOM 1071 N N . ASN A 1 128 ? 1.473 -11.373 -8.732 1.00 95.75 128 ASN A N 1
ATOM 1072 C CA . ASN A 1 128 ? 0.021 -11.204 -8.630 1.00 95.75 128 ASN A CA 1
ATOM 1073 C C . ASN A 1 128 ? -0.632 -12.220 -7.686 1.00 95.75 128 ASN A C 1
ATOM 1075 O O . ASN A 1 128 ? -1.622 -11.873 -7.044 1.00 95.75 128 ASN A O 1
ATOM 1079 N N . LYS A 1 129 ? -0.109 -13.448 -7.594 1.00 97.12 129 LYS A N 1
ATOM 1080 C CA . LYS A 1 129 ? -0.578 -14.438 -6.618 1.00 97.12 129 LYS A CA 1
ATOM 1081 C C . LYS A 1 129 ? -0.333 -13.936 -5.193 1.00 97.12 129 LYS A C 1
ATOM 1083 O O . LYS A 1 129 ? -1.286 -13.884 -4.421 1.00 97.12 129 LYS A O 1
ATOM 1088 N N . SER A 1 130 ? 0.881 -13.478 -4.881 1.00 95.31 130 SER A N 1
ATOM 1089 C CA . SER A 1 130 ? 1.211 -12.907 -3.565 1.00 95.31 130 SER A CA 1
ATOM 1090 C C . SER A 1 130 ? 0.347 -11.690 -3.238 1.00 95.31 130 SER A C 1
ATOM 1092 O O . SER A 1 130 ? -0.272 -11.634 -2.179 1.00 95.31 130 SER A O 1
ATOM 1094 N N . LYS A 1 131 ? 0.200 -10.759 -4.192 1.00 97.25 131 LYS A N 1
ATOM 1095 C CA . LYS A 1 131 ? -0.686 -9.594 -4.054 1.00 97.25 131 LYS A CA 1
ATOM 1096 C C . LYS A 1 131 ? -2.119 -9.992 -3.680 1.00 97.25 131 LYS A C 1
ATOM 1098 O O . LYS A 1 131 ? -2.714 -9.366 -2.808 1.00 97.25 131 LYS A O 1
ATOM 1103 N N . ARG A 1 132 ? -2.688 -10.997 -4.359 1.00 97.94 132 ARG A N 1
ATOM 1104 C CA . ARG A 1 132 ? -4.050 -11.480 -4.075 1.00 97.94 132 ARG A CA 1
ATOM 1105 C C . ARG A 1 132 ? -4.146 -12.141 -2.707 1.00 97.94 132 ARG A C 1
ATOM 1107 O O . ARG A 1 132 ? -5.142 -11.913 -2.038 1.00 97.94 132 ARG A O 1
ATOM 1114 N N . SER A 1 133 ? -3.130 -12.900 -2.292 1.00 98.31 133 SER A N 1
ATOM 1115 C CA . SER A 1 133 ? -3.091 -13.499 -0.952 1.00 98.31 133 SER A CA 1
ATOM 1116 C C . SER A 1 133 ? -3.263 -12.427 0.119 1.00 98.31 133 SER A C 1
ATOM 1118 O O . SER A 1 133 ? -4.221 -12.486 0.875 1.00 98.31 133 SER A O 1
ATOM 1120 N N . PHE A 1 134 ? -2.448 -11.366 0.080 1.00 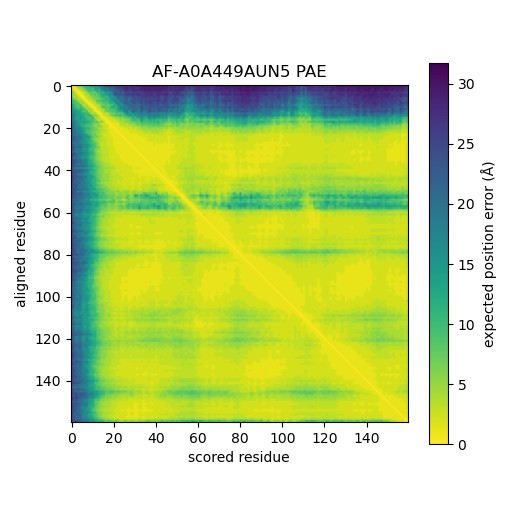98.38 134 PHE A N 1
ATOM 1121 C CA . PHE A 1 134 ? -2.559 -10.267 1.046 1.00 98.38 134 PHE A CA 1
ATOM 1122 C C . PHE A 1 134 ? -3.930 -9.587 1.034 1.00 98.38 134 PHE A C 1
ATOM 1124 O O . PHE A 1 134 ? -4.426 -9.176 2.079 1.00 98.38 134 PHE A O 1
ATOM 1131 N N . TYR A 1 135 ? -4.559 -9.471 -0.139 1.00 98.44 135 TYR A N 1
ATOM 1132 C CA . TYR A 1 135 ? -5.910 -8.929 -0.234 1.00 98.44 135 TYR A CA 1
ATOM 1133 C C . TYR A 1 135 ? -6.945 -9.835 0.441 1.00 98.44 135 TYR A C 1
ATOM 1135 O O . TYR A 1 135 ? -7.782 -9.335 1.186 1.00 98.44 135 TYR A O 1
ATOM 1143 N N . TYR A 1 136 ? -6.884 -11.147 0.215 1.00 98.44 136 TYR A N 1
ATOM 1144 C CA . TYR A 1 136 ? -7.808 -12.090 0.843 1.00 98.44 136 TYR A CA 1
ATOM 1145 C C . TYR A 1 136 ? -7.577 -12.204 2.351 1.00 98.44 136 TYR A C 1
ATOM 1147 O O . TYR A 1 136 ? -8.543 -12.116 3.102 1.00 98.44 136 TYR A O 1
ATOM 1155 N N . ASP A 1 137 ? -6.321 -12.248 2.799 1.00 98.44 137 ASP A N 1
ATOM 1156 C CA . ASP A 1 137 ? -5.975 -12.254 4.226 1.00 98.44 137 ASP A CA 1
ATOM 1157 C C . ASP A 1 137 ? -6.475 -10.978 4.931 1.00 98.44 137 ASP A C 1
ATOM 1159 O O . ASP A 1 137 ? -6.936 -11.007 6.076 1.00 98.44 137 ASP A O 1
ATOM 1163 N N . PHE A 1 138 ? -6.417 -9.834 4.237 1.00 98.38 138 PHE A N 1
ATOM 1164 C CA . PHE A 1 138 ? -7.045 -8.597 4.692 1.00 98.38 138 PHE A CA 1
ATOM 1165 C C . PHE A 1 138 ? -8.570 -8.736 4.776 1.00 98.38 138 PHE A C 1
ATOM 1167 O O . PHE A 1 138 ? -9.136 -8.428 5.823 1.00 98.38 138 PHE A O 1
ATOM 1174 N N . LEU A 1 139 ? -9.238 -9.198 3.712 1.00 98.06 139 LEU A N 1
ATOM 1175 C CA . LEU A 1 139 ? -10.699 -9.328 3.670 1.00 98.06 139 LEU A CA 1
ATOM 1176 C C . LEU A 1 139 ? -11.241 -10.258 4.756 1.00 98.06 139 LEU A C 1
ATOM 1178 O O . LEU A 1 139 ? -12.260 -9.946 5.374 1.00 98.06 139 LEU A O 1
ATOM 1182 N N . ASP A 1 140 ? -10.549 -11.363 5.020 1.00 97.25 140 ASP A N 1
ATOM 1183 C CA . ASP A 1 140 ? -10.961 -12.330 6.032 1.00 97.25 140 ASP A CA 1
ATOM 1184 C C . ASP A 1 140 ? -10.964 -11.755 7.443 1.00 97.25 140 ASP A C 1
ATOM 1186 O O . ASP A 1 140 ? -11.801 -12.143 8.258 1.00 97.25 140 ASP A O 1
ATOM 1190 N N . SER A 1 141 ? -10.085 -10.792 7.713 1.00 95.50 141 SER A N 1
ATOM 1191 C CA . SER A 1 141 ? -10.069 -10.064 8.982 1.00 95.50 141 SER A CA 1
ATOM 1192 C C . SER A 1 141 ? -11.018 -8.862 8.959 1.00 95.50 141 SER A C 1
ATOM 1194 O O . SER A 1 141 ? -11.759 -8.624 9.911 1.00 95.50 141 SER A O 1
ATOM 1196 N N . PHE A 1 142 ? -11.037 -8.113 7.855 1.00 96.81 142 PHE A N 1
ATOM 1197 C CA . PHE A 1 142 ? -11.743 -6.839 7.750 1.00 96.81 142 PHE A CA 1
ATOM 1198 C C . PHE A 1 142 ? -13.265 -6.984 7.710 1.00 96.81 142 PHE A C 1
ATOM 1200 O O . PHE A 1 142 ? -13.966 -6.069 8.136 1.00 96.81 142 PHE A O 1
ATOM 1207 N N . LYS A 1 143 ? -13.792 -8.134 7.265 1.00 95.69 143 LYS A N 1
ATOM 1208 C CA . LYS A 1 143 ? -15.242 -8.405 7.194 1.00 95.69 143 LYS A CA 1
ATOM 1209 C C . LYS A 1 143 ? -15.986 -8.255 8.523 1.00 95.69 143 LYS A C 1
ATOM 1211 O O . LYS A 1 143 ? -17.195 -8.049 8.516 1.00 95.69 143 LYS A O 1
ATOM 1216 N N . TYR A 1 144 ? -15.273 -8.321 9.646 1.00 93.81 144 TYR A N 1
ATOM 1217 C CA . TYR A 1 144 ? -15.839 -8.156 10.985 1.00 93.81 144 TYR A CA 1
ATOM 1218 C C . TYR A 1 144 ? -15.825 -6.704 11.488 1.00 93.81 144 TYR A C 1
ATOM 1220 O O . TYR A 1 144 ? -16.297 -6.437 12.592 1.00 93.81 144 TYR A O 1
ATOM 1228 N N . LYS A 1 145 ? -15.284 -5.750 10.716 1.00 92.75 145 LYS A N 1
ATOM 1229 C CA . LYS A 1 145 ? -15.235 -4.341 11.119 1.00 92.75 145 LYS A CA 1
ATOM 1230 C C . LYS A 1 145 ? -16.559 -3.612 10.874 1.00 92.75 145 LYS A C 1
ATOM 1232 O O . LYS A 1 145 ? -17.223 -3.850 9.861 1.00 92.75 145 LYS A O 1
ATOM 1237 N N . PRO A 1 146 ? -16.922 -2.655 11.748 1.00 89.69 146 PRO A N 1
ATOM 1238 C CA . PRO A 1 146 ? -18.041 -1.758 11.494 1.00 89.69 146 PRO A CA 1
ATOM 1239 C C . PRO A 1 146 ? -17.879 -1.035 10.156 1.00 89.69 146 PRO A C 1
ATOM 1241 O O . PRO A 1 146 ? -16.771 -0.671 9.761 1.00 89.69 146 PRO A O 1
ATOM 1244 N N . ASN A 1 147 ? -18.993 -0.810 9.455 1.00 91.50 147 ASN A N 1
ATOM 1245 C CA . ASN A 1 147 ? -19.013 -0.139 8.151 1.00 91.50 147 ASN A CA 1
ATOM 1246 C C . ASN A 1 147 ? -18.122 -0.796 7.076 1.00 91.50 147 ASN A C 1
ATOM 1248 O O . ASN A 1 147 ? -17.743 -0.127 6.112 1.00 91.50 147 ASN A O 1
ATOM 1252 N N . TYR A 1 148 ? -17.833 -2.100 7.209 1.00 92.12 148 TYR A N 1
ATOM 1253 C CA . TYR A 1 148 ? -16.971 -2.891 6.322 1.00 92.12 148 TYR A CA 1
ATOM 1254 C C . TYR A 1 148 ? -17.100 -2.518 4.839 1.00 92.12 148 TYR A C 1
ATOM 1256 O O . TYR A 1 148 ? -16.127 -2.084 4.227 1.00 92.12 148 TYR A O 1
ATOM 1264 N N . ASN A 1 149 ? -18.304 -2.616 4.265 1.00 94.44 149 ASN A N 1
ATOM 1265 C CA . ASN A 1 149 ? -18.512 -2.371 2.835 1.00 94.44 149 ASN A CA 1
ATOM 1266 C C . ASN A 1 149 ? -18.153 -0.936 2.429 1.00 94.44 149 ASN A C 1
ATOM 1268 O O . ASN A 1 149 ? -17.500 -0.722 1.409 1.00 94.44 149 ASN A O 1
ATOM 1272 N N . ILE A 1 150 ? -18.553 0.054 3.231 1.00 96.06 150 ILE A N 1
ATOM 1273 C CA . ILE A 1 150 ? -18.319 1.472 2.934 1.00 96.06 150 ILE A CA 1
ATOM 1274 C C . ILE A 1 150 ? -16.818 1.757 2.952 1.00 96.06 150 ILE A C 1
ATOM 1276 O O . ILE A 1 150 ? -16.284 2.344 2.008 1.00 96.06 150 ILE A O 1
ATOM 1280 N N . THR A 1 151 ? -16.128 1.313 4.000 1.00 96.31 151 THR A N 1
ATOM 1281 C CA . THR A 1 151 ? -14.692 1.554 4.155 1.00 96.31 151 THR A CA 1
ATOM 1282 C C . THR A 1 151 ? -13.877 0.756 3.139 1.00 96.31 151 THR A C 1
ATOM 1284 O O . THR A 1 151 ? -12.949 1.300 2.544 1.00 96.31 151 THR A O 1
ATOM 1287 N N . LEU A 1 152 ? -14.269 -0.486 2.833 1.00 97.31 152 LEU A N 1
ATOM 1288 C CA . LEU A 1 152 ? -13.648 -1.282 1.773 1.00 97.31 152 LEU A CA 1
ATOM 1289 C C . LEU A 1 152 ? -13.738 -0.564 0.423 1.00 97.31 152 LEU A C 1
ATOM 1291 O O . LEU A 1 152 ? -12.738 -0.443 -0.281 1.00 97.31 152 LEU A O 1
ATOM 1295 N N . ILE A 1 153 ? -14.917 -0.045 0.068 1.00 96.62 153 ILE A N 1
ATOM 1296 C CA . ILE A 1 153 ? -15.109 0.700 -1.180 1.00 96.62 153 ILE A CA 1
ATOM 1297 C C . ILE A 1 153 ? -14.204 1.935 -1.221 1.00 96.62 153 ILE A C 1
ATOM 1299 O O . ILE A 1 153 ? -13.603 2.200 -2.263 1.00 96.62 153 ILE A O 1
ATOM 1303 N N . LYS A 1 154 ? -14.073 2.684 -0.118 1.00 96.88 154 LYS A N 1
ATOM 1304 C CA . LYS A 1 154 ? -13.161 3.840 -0.043 1.00 96.88 154 LYS A CA 1
ATOM 1305 C C . LYS A 1 154 ? -11.708 3.420 -0.265 1.00 96.88 154 LYS A C 1
ATOM 1307 O O . LYS A 1 154 ? -11.053 3.961 -1.156 1.00 96.88 154 LYS A O 1
ATOM 1312 N N . LEU A 1 155 ? -11.243 2.412 0.473 1.00 97.75 155 LEU A N 1
ATOM 1313 C CA . LEU A 1 155 ? -9.897 1.849 0.363 1.00 97.75 155 LEU A CA 1
ATOM 1314 C C . LEU A 1 155 ? -9.585 1.386 -1.067 1.00 97.75 155 LEU A C 1
ATOM 1316 O O . LEU A 1 155 ? -8.541 1.726 -1.623 1.00 97.75 155 LEU A O 1
ATOM 1320 N N . LEU A 1 156 ? -10.510 0.674 -1.710 1.00 96.81 156 LEU A N 1
ATOM 1321 C CA . LEU A 1 156 ? -10.338 0.223 -3.089 1.00 96.81 156 LEU A CA 1
ATOM 1322 C C . LEU A 1 156 ? -10.376 1.383 -4.089 1.00 96.81 156 LEU A C 1
ATOM 1324 O O . LEU A 1 156 ? -9.535 1.424 -4.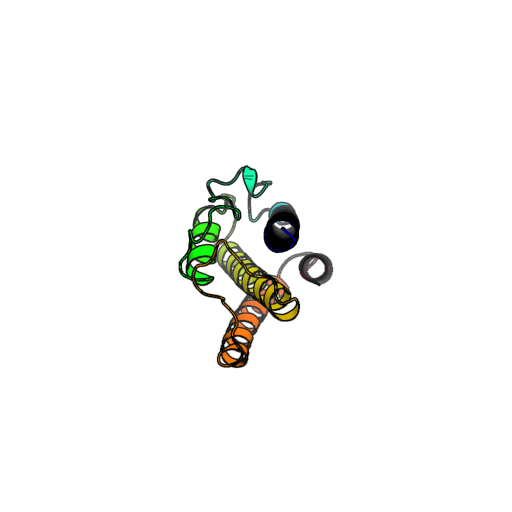980 1.00 96.81 156 LEU A O 1
ATOM 1328 N N . LYS A 1 157 ? -11.275 2.364 -3.933 1.00 96.81 157 LYS A N 1
ATOM 1329 C CA . LYS A 1 157 ? -11.329 3.561 -4.795 1.00 96.81 157 LYS A CA 1
ATOM 1330 C C . LYS A 1 157 ? -10.051 4.391 -4.732 1.00 96.81 157 LYS A C 1
ATOM 1332 O O . LYS A 1 157 ? -9.669 4.994 -5.733 1.00 96.81 157 LYS A O 1
ATOM 1337 N N . ILE A 1 158 ? -9.361 4.405 -3.592 1.00 97.12 158 ILE A N 1
ATOM 1338 C CA . ILE A 1 158 ? -8.031 5.011 -3.501 1.00 97.12 158 ILE A CA 1
ATOM 1339 C C . ILE A 1 158 ? -7.061 4.279 -4.439 1.00 97.12 158 ILE A C 1
ATOM 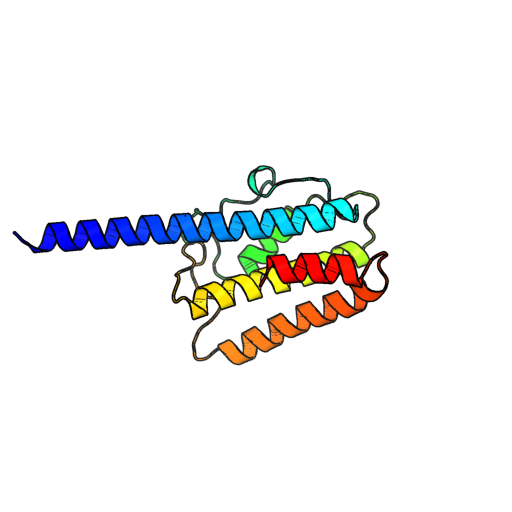1341 O O . ILE A 1 158 ? -6.236 4.926 -5.076 1.00 97.12 158 ILE A O 1
ATOM 1345 N N . LEU A 1 159 ? -7.157 2.960 -4.586 1.00 94.06 159 LEU A N 1
ATOM 1346 C CA . LEU A 1 159 ? -6.208 2.157 -5.363 1.00 94.06 159 LEU A CA 1
ATOM 1347 C C . LEU A 1 159 ? -6.633 1.861 -6.803 1.00 94.06 159 LEU A C 1
ATOM 1349 O O . LEU A 1 159 ? -5.801 1.342 -7.552 1.00 94.06 159 LEU A O 1
ATOM 1353 N N . LEU A 1 160 ? -7.859 2.201 -7.209 1.00 82.75 160 LEU A N 1
ATOM 1354 C CA . LEU A 1 160 ? -8.358 2.176 -8.595 1.00 82.75 160 LEU A CA 1
ATOM 1355 C C . LEU A 1 160 ? -7.925 3.417 -9.389 1.00 82.75 160 LEU A C 1
ATOM 1357 O O . LEU A 1 160 ? -7.664 3.207 -10.594 1.00 82.75 160 LEU A O 1
#

Secondary structure (DSSP, 8-state):
--HHHHHHHHHHHHHHHHHHHHHHHHHHHHHHHHHHHHTTSB-S--TTTSS---TTSTT-BSSHHHHHHHHHHT--B-TT--HHHHHHHHHHHHHHHHHHHHHHHHTT---TTBSS-S--TTTHHHHHHHHHHHHHHHHHHHTTSTTHHHHHHHHHHHH-

Sequence (160 aa):
MINIFKKSEKNHNKSLLFLWNTIFWQKKINSVLKEFANLEIIKDTKLNELDFSKLNDKSKWENIDDLISDFITCLPFTDTASQQDKTMMINFIKFMFYQLSYKSFTKKVNLIFLKKSPYTIENKIAVNKSKRSFYYDFLDSFKYKPNYNITLIKLLKILL

Radius of gyration: 17.33 Å; Cα contacts (8 Å, |Δi|>4): 152; chains: 1; bounding box: 44×36×54 Å

Foldseek 3Di:
DPVPVVVVVVVVVLVVLQVVLQVLLQQLQLLLLCLVVVLLQAPNDGPVRWPADGLPQFAQAAELVRNLVSVLVRTHGDPPHDPLNSLLSSLLSLLLSLLSLVVCVVVVHDSRNYNDRNDDPVCNVVSVVSSVVSVVSNCVSQVPGPPSVVSVVSNVVSSD

Solvent-accessible surface area (backbone atoms only — not comparable to full-atom values): 8866 Å² total; per-residue (Å²): 136,69,69,62,61,60,49,52,53,56,51,51,53,52,53,49,55,46,53,54,50,43,52,52,50,53,53,42,52,31,53,50,43,44,57,40,21,77,68,54,41,26,56,83,60,46,65,90,75,35,90,42,82,62,73,79,45,67,47,71,24,66,33,60,66,52,46,50,51,54,48,59,75,41,58,56,62,34,94,81,40,47,72,67,54,52,53,26,50,50,23,43,51,52,21,48,52,50,51,52,52,48,53,30,51,79,69,72,49,78,61,58,28,31,66,40,75,82,63,49,90,87,48,41,65,63,52,49,51,54,33,48,49,26,43,50,58,15,48,73,54,45,69,78,42,86,64,34,70,64,53,49,52,52,56,48,60,64,75,106

Mean predicted aligned error: 5.88 Å